Protein AF-M5Q258-F1 (afdb_monomer_lite)

Sequence (82 aa):
MQSVDQIIDSLRLHLPEFIARAEVPTLLGGMVSAKTLANADSQLEGPEGSFRCGRKVVYPKESLLRWLRPRLAMIREDGDAK

Secondary structure (DSSP, 8-state):
---HHHHHHHHHHHS-SEEETTTHHHHTTTSS-HHHHHHHHHTT-S-TT-EEETTEEEEEHHHHHHHHGGG-----------

Radius of gyration: 14.06 Å; chains: 1; bounding box: 32×27×41 Å

Foldseek 3Di:
DQDLVNVLVVLVVQDDQKAWLCCVCVSVVNPDHSVNQVVCVVVVNHQPPWDDDDPIIMHGSVSRSVSCSVVDDDPDCPDDPD

Structure (mmCIF, N/CA/C/O backbone):
data_AF-M5Q258-F1
#
_entry.id   AF-M5Q258-F1
#
loop_
_atom_site.group_PDB
_atom_site.id
_atom_site.type_symbol
_atom_site.label_atom_id
_atom_site.label_alt_id
_atom_site.label_comp_id
_atom_site.label_asym_id
_atom_site.label_entity_id
_atom_site.label_seq_id
_atom_site.pdbx_PDB_ins_code
_atom_site.Cartn_x
_atom_site.Cartn_y
_atom_site.Cartn_z
_atom_site.occupancy
_atom_site.B_iso_or_equiv
_atom_site.auth_seq_id
_atom_site.auth_comp_id
_atom_site.auth_asym_id
_atom_site.auth_atom_id
_atom_site.pdbx_PDB_model_num
ATOM 1 N N . MET A 1 1 ? 0.513 1.020 -25.154 1.00 47.59 1 MET A N 1
ATOM 2 C CA . MET A 1 1 ? 1.374 1.007 -23.949 1.00 47.59 1 MET A CA 1
ATOM 3 C C . MET A 1 1 ? 0.579 1.629 -22.817 1.00 47.59 1 MET A C 1
ATOM 5 O O . MET A 1 1 ? 0.165 2.769 -22.970 1.00 47.59 1 MET A O 1
ATOM 9 N N . GLN A 1 2 ? 0.288 0.899 -21.741 1.00 58.81 2 GLN A N 1
ATOM 10 C CA . GLN A 1 2 ? -0.295 1.522 -20.549 1.00 58.81 2 GLN A CA 1
ATOM 11 C C . GLN A 1 2 ? 0.839 2.121 -19.724 1.00 58.81 2 GLN A C 1
ATOM 13 O O . GLN A 1 2 ? 1.760 1.395 -19.386 1.00 58.81 2 GLN A O 1
ATOM 18 N N . SER A 1 3 ? 0.820 3.420 -19.438 1.00 82.19 3 SER A N 1
ATOM 19 C CA . SER A 1 3 ? 1.829 4.052 -18.575 1.00 82.19 3 SER A CA 1
ATOM 20 C C . SER A 1 3 ? 1.667 3.602 -17.117 1.00 82.19 3 SER A C 1
ATOM 22 O O . SER A 1 3 ? 0.559 3.285 -16.694 1.00 82.19 3 SER A O 1
ATOM 24 N N . VAL A 1 4 ? 2.741 3.634 -16.317 1.00 81.12 4 VAL A N 1
ATOM 25 C CA . VAL A 1 4 ? 2.690 3.302 -14.872 1.00 81.12 4 VAL A CA 1
ATOM 26 C C . VAL A 1 4 ? 1.617 4.122 -14.145 1.00 81.12 4 VAL A C 1
ATOM 28 O O . VAL A 1 4 ? 0.885 3.591 -13.317 1.00 81.12 4 VAL A O 1
ATOM 31 N N . ASP A 1 5 ? 1.460 5.392 -14.518 1.00 83.94 5 ASP A N 1
ATOM 32 C CA . ASP A 1 5 ? 0.427 6.277 -13.972 1.00 83.94 5 ASP A CA 1
ATOM 33 C C . ASP A 1 5 ? -1.011 5.784 -14.243 1.00 83.94 5 ASP A C 1
ATOM 35 O O . ASP A 1 5 ? -1.851 5.869 -13.356 1.00 83.94 5 ASP A O 1
ATOM 39 N N . GLN A 1 6 ? -1.291 5.181 -15.407 1.00 85.12 6 GLN A N 1
ATOM 40 C CA . GLN A 1 6 ? -2.618 4.621 -15.731 1.00 85.12 6 GLN A CA 1
ATOM 41 C C . GLN A 1 6 ? -2.959 3.405 -14.857 1.00 85.12 6 GLN A C 1
ATOM 43 O O . GLN A 1 6 ? -4.100 3.233 -14.424 1.00 85.12 6 GLN A O 1
ATOM 48 N N . ILE A 1 7 ? -1.955 2.574 -14.559 1.00 85.38 7 ILE A N 1
ATOM 49 C CA . ILE A 1 7 ? -2.107 1.416 -13.669 1.00 85.38 7 ILE A CA 1
ATOM 50 C C . ILE A 1 7 ? -2.385 1.898 -12.243 1.00 85.38 7 ILE A C 1
ATOM 52 O O . ILE A 1 7 ? -3.306 1.409 -11.590 1.00 85.38 7 ILE A O 1
ATOM 56 N N . ILE A 1 8 ? -1.617 2.882 -11.769 1.00 87.50 8 ILE A N 1
ATOM 57 C CA . ILE A 1 8 ? -1.800 3.475 -10.441 1.00 87.50 8 ILE A CA 1
ATOM 58 C C . ILE A 1 8 ? -3.182 4.125 -10.304 1.00 87.50 8 ILE A C 1
ATOM 60 O O . ILE A 1 8 ? -3.834 3.928 -9.279 1.00 87.50 8 ILE A O 1
ATOM 64 N N . ASP A 1 9 ? -3.655 4.846 -11.322 1.00 88.81 9 ASP A N 1
ATOM 65 C CA . ASP A 1 9 ? -4.982 5.468 -11.310 1.00 88.81 9 ASP A CA 1
ATOM 66 C C . ASP A 1 9 ? -6.110 4.421 -11.286 1.00 88.81 9 ASP A C 1
ATOM 68 O O . ASP A 1 9 ? -7.010 4.484 -10.446 1.00 88.81 9 ASP A O 1
ATOM 72 N N . SER A 1 10 ? -5.993 3.364 -12.098 1.00 88.56 10 SER A N 1
ATOM 73 C CA . SER A 1 10 ? -6.944 2.243 -12.081 1.00 88.56 10 SER A CA 1
ATOM 74 C C . SER A 1 10 ? -6.996 1.544 -10.718 1.00 88.56 10 SER A C 1
ATOM 76 O O . SER A 1 10 ? -8.081 1.227 -10.220 1.00 88.56 10 SER A O 1
ATOM 78 N N . LEU A 1 11 ? -5.838 1.335 -10.082 1.00 87.12 11 LEU A N 1
ATOM 79 C CA . LEU A 1 11 ? -5.754 0.795 -8.724 1.00 87.12 11 LEU A CA 1
ATOM 80 C C . LEU A 1 11 ? -6.399 1.748 -7.708 1.00 87.12 11 LEU A C 1
ATOM 82 O O . LEU A 1 11 ? -7.135 1.302 -6.833 1.00 87.12 11 LEU A O 1
ATOM 86 N N . ARG A 1 12 ? -6.188 3.063 -7.835 1.00 87.94 12 ARG A N 1
ATOM 87 C CA . ARG A 1 12 ? -6.779 4.083 -6.949 1.00 87.94 12 ARG A CA 1
ATOM 88 C C . ARG A 1 12 ? -8.308 4.076 -6.963 1.00 87.94 12 ARG A C 1
ATOM 90 O O . ARG A 1 12 ? -8.909 4.428 -5.940 1.00 87.94 12 ARG A O 1
ATOM 97 N N . LEU A 1 13 ? -8.905 3.709 -8.098 1.00 8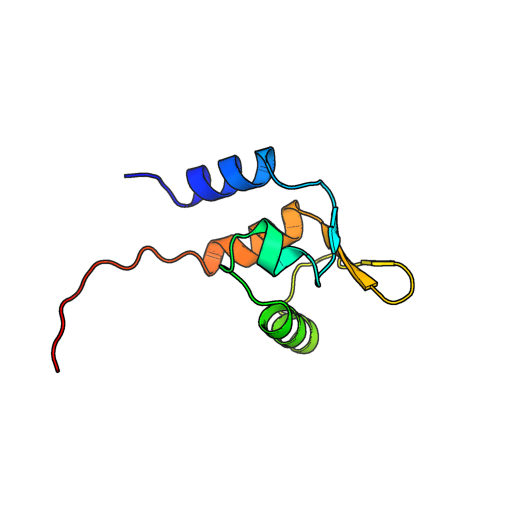7.94 13 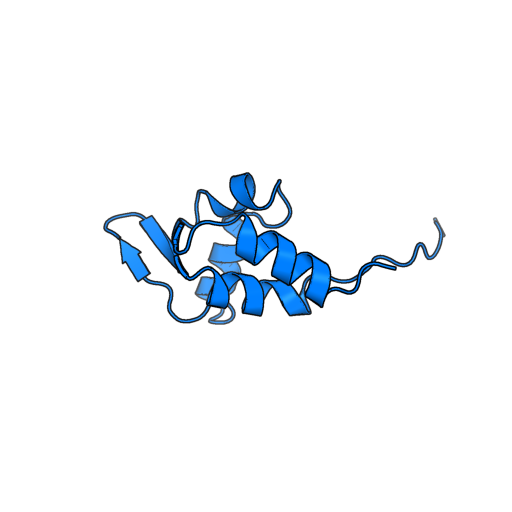LEU A N 1
ATOM 98 C CA . LEU A 1 13 ? -10.352 3.632 -8.292 1.00 87.94 13 LEU A CA 1
ATOM 99 C C . LEU A 1 13 ? -10.969 2.383 -7.642 1.00 87.94 13 LEU A C 1
ATOM 101 O O . LEU A 1 13 ? -12.048 2.465 -7.066 1.00 87.94 13 LEU A O 1
ATOM 105 N N . HIS A 1 14 ? -10.284 1.238 -7.720 1.00 86.69 14 HIS A N 1
ATOM 106 C CA . HIS A 1 14 ? -10.805 -0.046 -7.234 1.00 86.69 14 HIS A CA 1
ATOM 107 C C . HIS A 1 14 ? -10.439 -0.344 -5.775 1.00 86.69 14 HIS A C 1
ATOM 109 O O . HIS A 1 14 ? -11.112 -1.135 -5.115 1.00 86.69 14 HIS A O 1
ATOM 115 N N . LEU A 1 15 ? -9.368 0.265 -5.262 1.00 86.81 15 LEU A N 1
ATOM 116 C CA . LEU A 1 15 ? -8.908 0.041 -3.898 1.00 86.81 15 LEU A CA 1
ATOM 117 C C . LEU A 1 15 ? -9.680 0.898 -2.881 1.00 86.81 15 LEU A C 1
ATOM 119 O O . LEU A 1 15 ? -9.941 2.081 -3.134 1.00 86.81 15 LEU A O 1
ATOM 123 N N . PRO A 1 16 ? -9.976 0.346 -1.688 1.00 87.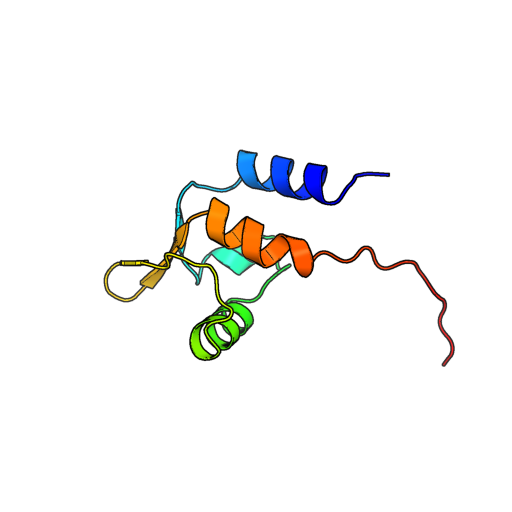50 16 PRO A N 1
ATOM 124 C CA . PRO A 1 16 ? -10.558 1.118 -0.600 1.00 87.50 16 PRO A CA 1
ATOM 125 C C . PRO A 1 16 ? -9.584 2.196 -0.111 1.00 87.50 16 PRO A C 1
ATOM 127 O O . PRO A 1 16 ? -8.373 2.103 -0.296 1.00 87.50 16 PRO A O 1
ATOM 130 N N . GLU A 1 17 ? -10.120 3.224 0.544 1.00 88.12 17 GLU A N 1
ATOM 131 C CA . GLU A 1 17 ? -9.360 4.389 1.030 1.00 88.12 17 GLU A CA 1
ATOM 132 C C . GLU A 1 17 ? -8.267 4.005 2.036 1.00 88.12 17 GLU A C 1
ATOM 134 O O . GLU A 1 17 ? -7.177 4.583 2.043 1.00 88.12 17 GLU A O 1
ATOM 139 N N . PHE A 1 18 ? -8.549 2.973 2.832 1.00 90.00 18 PHE A N 1
ATOM 140 C CA . PHE A 1 18 ? -7.668 2.420 3.846 1.00 90.00 18 PHE A CA 1
ATOM 141 C C . PHE A 1 18 ? -7.530 0.918 3.650 1.00 90.00 18 PHE A C 1
ATOM 143 O O . PHE A 1 18 ? -8.522 0.201 3.511 1.00 90.00 18 PHE A O 1
ATOM 150 N N . ILE A 1 19 ? -6.293 0.433 3.673 1.00 90.00 19 ILE A N 1
ATOM 151 C CA . ILE A 1 19 ? -5.980 -0.965 3.402 1.00 90.00 19 ILE A CA 1
ATOM 152 C C . ILE A 1 19 ? -5.170 -1.531 4.560 1.00 90.00 19 ILE A C 1
ATOM 154 O O . ILE A 1 19 ? -4.082 -1.052 4.877 1.00 90.00 19 ILE A O 1
ATOM 158 N N . ALA A 1 20 ? -5.678 -2.585 5.195 1.00 91.50 20 ALA A N 1
ATOM 159 C CA . ALA A 1 20 ? -4.903 -3.311 6.190 1.00 91.50 20 ALA A CA 1
ATOM 160 C C . ALA A 1 20 ? -3.727 -4.027 5.516 1.00 91.50 20 ALA A C 1
ATOM 162 O O . ALA A 1 20 ? -3.900 -4.673 4.486 1.00 91.50 20 ALA A O 1
ATOM 163 N N . ARG A 1 21 ? -2.547 -4.006 6.141 1.00 88.31 21 ARG A N 1
ATOM 164 C CA . ARG A 1 21 ? -1.333 -4.682 5.653 1.00 88.31 21 ARG A CA 1
ATOM 165 C C . ARG A 1 21 ? -1.555 -6.151 5.272 1.00 88.31 21 ARG A C 1
ATOM 167 O O . ARG A 1 21 ? -0.914 -6.646 4.351 1.00 88.31 21 ARG A O 1
ATOM 174 N N . ALA A 1 22 ? -2.434 -6.837 6.001 1.00 88.62 22 ALA A N 1
ATOM 175 C CA . ALA A 1 22 ? -2.791 -8.231 5.750 1.00 88.62 22 ALA A CA 1
ATOM 176 C C . ALA A 1 22 ? -3.612 -8.423 4.462 1.00 88.62 22 ALA A C 1
ATOM 178 O O . ALA A 1 22 ? -3.450 -9.439 3.800 1.00 88.62 22 ALA A O 1
ATOM 179 N N . GLU A 1 23 ? -4.426 -7.433 4.090 1.00 89.56 23 GLU A N 1
ATOM 180 C CA . GLU A 1 23 ? -5.307 -7.473 2.917 1.00 89.56 23 GLU A CA 1
ATOM 181 C C . GLU A 1 23 ? -4.616 -6.960 1.649 1.00 89.56 23 GLU A C 1
ATOM 183 O O . GLU A 1 23 ? -5.044 -7.292 0.548 1.00 89.56 23 GLU A O 1
ATOM 188 N N . VAL A 1 24 ? -3.529 -6.184 1.781 1.00 89.25 24 VAL A N 1
ATOM 189 C CA . VAL A 1 24 ? -2.739 -5.693 0.638 1.00 89.25 24 VAL A CA 1
ATOM 190 C C . VAL A 1 24 ? -2.404 -6.787 -0.391 1.00 89.25 24 VAL A C 1
ATOM 192 O O . VAL A 1 24 ? -2.671 -6.548 -1.568 1.00 89.25 24 VAL A O 1
ATOM 195 N N . PRO A 1 25 ? -1.854 -7.966 -0.025 1.00 89.19 25 PRO A N 1
ATOM 196 C CA . PRO A 1 25 ? -1.559 -9.010 -1.009 1.00 89.19 25 PRO A CA 1
ATOM 197 C C . PRO A 1 25 ? -2.801 -9.495 -1.755 1.00 89.19 25 PRO A C 1
ATOM 199 O O . PRO A 1 25 ? -2.715 -9.753 -2.948 1.00 89.19 25 PRO A O 1
ATOM 202 N N . THR A 1 26 ? -3.952 -9.587 -1.093 1.00 88.25 26 THR A N 1
ATOM 203 C CA . THR A 1 26 ? -5.207 -10.006 -1.730 1.00 88.25 26 THR A CA 1
ATOM 204 C C . THR A 1 26 ? -5.720 -8.930 -2.685 1.00 88.25 26 THR A C 1
ATOM 206 O O . THR A 1 26 ? -6.053 -9.221 -3.830 1.00 88.25 26 THR A O 1
ATOM 209 N N . LEU A 1 27 ? -5.730 -7.671 -2.241 1.00 86.75 27 LEU A N 1
ATOM 210 C CA . LEU A 1 27 ? -6.256 -6.536 -3.003 1.00 86.75 27 LEU A CA 1
ATOM 211 C C . LEU A 1 27 ? -5.388 -6.159 -4.205 1.00 86.75 27 LEU A C 1
ATOM 213 O O . LEU A 1 27 ? -5.910 -5.767 -5.242 1.00 86.75 27 LEU A O 1
ATOM 217 N N . LEU A 1 28 ? -4.067 -6.292 -4.081 1.00 85.00 28 LEU A N 1
ATOM 218 C CA . LEU A 1 28 ? -3.129 -6.070 -5.181 1.00 85.00 28 LEU A CA 1
ATOM 219 C C . LEU A 1 28 ? -2.899 -7.336 -6.024 1.00 85.00 28 LEU A C 1
ATOM 221 O O . LEU A 1 28 ? -1.948 -7.376 -6.797 1.00 85.00 28 LEU A O 1
ATOM 225 N N . GLY A 1 29 ? -3.699 -8.396 -5.861 1.00 82.88 29 GLY A N 1
ATOM 226 C CA . GLY A 1 29 ? -3.580 -9.614 -6.673 1.00 82.88 29 GLY A CA 1
ATOM 227 C C . GLY A 1 29 ? -2.221 -10.317 -6.555 1.00 82.88 29 GLY A C 1
ATOM 228 O O . GLY A 1 29 ? -1.734 -10.902 -7.516 1.00 82.88 29 GLY A O 1
ATOM 229 N N . GLY A 1 30 ? -1.572 -10.222 -5.397 1.00 83.25 30 GLY A N 1
ATOM 230 C CA . GLY A 1 30 ? -0.278 -10.841 -5.122 1.00 83.25 30 GLY A CA 1
ATOM 231 C C . GLY A 1 30 ? 0.939 -10.021 -5.554 1.00 83.25 30 GLY A C 1
ATOM 232 O O . GLY A 1 30 ? 2.058 -10.481 -5.339 1.00 83.25 30 GLY A O 1
ATOM 233 N N . MET A 1 31 ? 0.767 -8.801 -6.086 1.00 83.12 31 MET A N 1
ATOM 234 C CA . MET A 1 31 ? 1.898 -7.942 -6.487 1.00 83.12 31 MET A CA 1
ATOM 235 C C . MET A 1 31 ? 2.852 -7.633 -5.324 1.00 83.12 31 MET A C 1
ATOM 237 O O . MET A 1 31 ? 4.059 -7.507 -5.518 1.00 83.12 31 MET A O 1
ATOM 241 N N . VAL A 1 32 ? 2.320 -7.494 -4.103 1.00 85.50 32 VAL A N 1
ATOM 242 C CA . VAL A 1 32 ? 3.104 -7.174 -2.905 1.00 85.50 32 VAL A CA 1
ATOM 243 C C . VAL A 1 32 ? 2.672 -8.051 -1.744 1.00 85.50 32 VAL A C 1
ATOM 245 O O . VAL A 1 32 ? 1.514 -8.057 -1.339 1.00 85.50 32 VAL A O 1
ATOM 248 N N . SER A 1 33 ? 3.635 -8.742 -1.142 1.00 86.88 33 SER A N 1
ATOM 249 C CA . SER A 1 33 ? 3.400 -9.532 0.062 1.00 86.88 33 SER A CA 1
ATOM 250 C C . SER A 1 33 ? 3.352 -8.669 1.325 1.00 86.88 33 SER A C 1
ATOM 252 O O . SER A 1 33 ? 4.141 -7.738 1.501 1.00 86.88 33 SER A O 1
ATOM 254 N N . ALA A 1 34 ? 2.518 -9.067 2.290 1.00 87.38 34 ALA A N 1
ATOM 255 C CA . ALA A 1 34 ? 2.476 -8.447 3.617 1.00 87.38 34 ALA A CA 1
ATOM 256 C C . ALA A 1 34 ? 3.843 -8.478 4.334 1.00 87.38 34 ALA A C 1
ATOM 258 O O . ALA A 1 34 ? 4.129 -7.611 5.160 1.00 87.38 34 ALA A O 1
ATOM 259 N N . LYS A 1 35 ? 4.708 -9.456 4.026 1.00 87.56 35 LYS A N 1
ATOM 260 C CA . LYS A 1 35 ? 6.088 -9.525 4.537 1.00 87.56 35 LYS A CA 1
ATOM 261 C C . LYS A 1 35 ? 6.971 -8.407 3.975 1.00 87.56 35 LYS A C 1
ATOM 263 O O . LYS A 1 35 ? 7.700 -7.783 4.735 1.00 87.56 35 LYS A O 1
ATOM 268 N N . THR A 1 36 ? 6.858 -8.110 2.682 1.00 88.81 36 THR A N 1
ATOM 269 C CA . THR A 1 36 ? 7.594 -7.015 2.031 1.00 88.81 36 THR A CA 1
ATOM 270 C C . THR A 1 36 ? 7.243 -5.674 2.660 1.00 88.81 36 THR A C 1
ATOM 272 O O . THR A 1 36 ? 8.135 -4.882 2.945 1.00 88.81 36 THR A O 1
ATOM 275 N N . LEU A 1 37 ? 5.960 -5.457 2.962 1.00 86.81 37 LEU A N 1
ATOM 276 C CA . LEU A 1 37 ? 5.515 -4.267 3.687 1.00 86.81 37 LEU A CA 1
ATOM 277 C C . LEU A 1 37 ? 6.063 -4.214 5.115 1.00 86.81 37 LEU A C 1
ATOM 279 O O . LEU A 1 37 ? 6.454 -3.143 5.544 1.00 86.81 37 LEU A O 1
ATOM 283 N N . ALA A 1 38 ? 6.159 -5.347 5.827 1.00 86.81 38 ALA A N 1
ATOM 284 C CA . ALA A 1 38 ? 6.831 -5.398 7.139 1.00 86.81 38 ALA A CA 1
ATOM 285 C C . ALA A 1 38 ? 8.255 -4.888 7.062 1.00 86.81 38 ALA A C 1
ATOM 287 O O . ALA A 1 38 ? 8.702 -4.136 7.915 1.00 86.81 38 ALA A O 1
ATOM 288 N N . ASN A 1 39 ? 8.970 -5.399 6.063 1.00 90.25 39 ASN A N 1
ATOM 289 C CA . ASN A 1 39 ? 10.380 -5.132 5.922 1.00 90.25 39 ASN A CA 1
ATOM 290 C C . ASN A 1 39 ? 10.588 -3.661 5.573 1.00 90.25 39 ASN A C 1
ATOM 292 O O . ASN A 1 39 ? 11.412 -3.007 6.189 1.00 90.25 39 ASN A O 1
ATOM 296 N N . ALA A 1 40 ? 9.789 -3.130 4.645 1.00 87.00 40 ALA A N 1
ATOM 297 C CA . ALA A 1 40 ? 9.814 -1.714 4.305 1.00 87.00 40 ALA A CA 1
ATOM 298 C C . ALA A 1 40 ? 9.462 -0.825 5.510 1.00 87.00 40 ALA A C 1
ATOM 300 O O . ALA A 1 40 ? 10.138 0.166 5.748 1.00 87.00 40 ALA A O 1
ATOM 301 N N . ASP A 1 41 ? 8.463 -1.214 6.304 1.00 85.94 41 ASP A N 1
ATOM 302 C CA . ASP A 1 41 ? 8.072 -0.535 7.546 1.00 85.94 41 ASP A CA 1
ATOM 303 C C . ASP A 1 41 ? 9.222 -0.508 8.570 1.00 85.94 41 ASP A C 1
ATOM 305 O O . ASP A 1 41 ? 9.557 0.551 9.093 1.00 85.94 41 ASP A O 1
ATOM 309 N N . SER A 1 42 ? 9.915 -1.637 8.772 1.00 85.62 42 SER A N 1
ATOM 310 C CA . SER A 1 42 ? 11.113 -1.702 9.628 1.00 85.62 42 SER A CA 1
ATOM 311 C C . SER A 1 42 ? 12.296 -0.887 9.101 1.00 85.62 42 SER A C 1
ATOM 313 O O . SER A 1 42 ? 13.083 -0.394 9.900 1.00 85.62 42 SER A O 1
ATOM 315 N N . GLN A 1 43 ? 12.409 -0.720 7.782 1.00 85.62 43 GLN A N 1
ATOM 316 C CA . GLN A 1 43 ? 13.459 0.081 7.146 1.00 85.62 43 GLN A CA 1
ATOM 317 C C . GLN A 1 43 ? 13.108 1.572 7.051 1.00 85.62 43 GLN A C 1
ATOM 319 O O . GLN A 1 43 ? 13.883 2.334 6.484 1.00 85.62 43 GLN A O 1
ATOM 324 N N . LEU A 1 44 ? 11.950 2.000 7.579 1.00 81.19 44 LEU A N 1
ATOM 325 C CA . LEU A 1 44 ? 11.404 3.357 7.407 1.00 81.19 44 LEU A CA 1
ATOM 326 C C . LEU A 1 44 ? 11.189 3.752 5.932 1.00 81.19 44 LEU A C 1
ATOM 328 O O . LEU A 1 44 ? 10.973 4.915 5.612 1.00 81.19 44 LEU A O 1
ATOM 332 N N . GLU A 1 45 ? 11.187 2.767 5.037 1.00 83.81 45 GLU A N 1
ATOM 333 C CA . GLU A 1 45 ? 10.919 2.902 3.607 1.00 83.81 45 GLU A CA 1
ATOM 334 C C . GLU A 1 45 ? 9.498 2.435 3.271 1.00 83.81 45 GLU A C 1
ATOM 336 O O . GLU A 1 45 ? 9.219 2.090 2.128 1.00 83.81 45 GLU A O 1
ATOM 341 N N . GLY A 1 46 ? 8.616 2.306 4.263 1.00 83.00 46 GLY A N 1
ATOM 342 C CA . GLY A 1 46 ? 7.237 1.852 4.102 1.00 83.00 46 GLY A CA 1
ATOM 343 C C . GLY A 1 46 ? 6.286 2.946 3.597 1.00 83.00 46 GLY A C 1
ATOM 344 O O . GLY A 1 46 ? 6.698 4.075 3.337 1.00 83.00 46 GLY A O 1
ATOM 345 N N . PRO A 1 47 ? 4.986 2.635 3.457 1.00 84.38 47 PRO A N 1
ATOM 346 C CA . PRO A 1 47 ? 3.973 3.634 3.131 1.00 84.38 47 PRO A CA 1
ATOM 347 C C . PRO A 1 47 ? 3.867 4.673 4.258 1.00 84.38 47 PRO A C 1
ATOM 349 O O . PRO A 1 47 ? 3.556 4.322 5.398 1.00 84.38 47 PRO A O 1
ATOM 352 N N . GLU A 1 48 ? 4.096 5.947 3.937 1.00 81.12 48 GLU A N 1
ATOM 353 C CA . GLU A 1 48 ? 4.009 7.045 4.907 1.00 81.12 48 GLU A CA 1
ATOM 354 C C . GLU A 1 48 ? 2.595 7.180 5.497 1.00 81.12 48 GLU A C 1
ATOM 356 O O . GLU A 1 48 ? 1.593 6.940 4.822 1.00 81.12 48 GLU A O 1
ATOM 361 N N . GLY A 1 49 ? 2.482 7.590 6.761 1.00 81.31 49 GLY A N 1
ATOM 362 C CA . GLY A 1 49 ? 1.171 7.751 7.402 1.00 81.31 49 GLY A CA 1
ATOM 363 C C . GLY A 1 49 ? 0.464 6.421 7.678 1.00 81.31 49 GLY A C 1
ATOM 364 O O . GLY A 1 49 ? -0.757 6.337 7.602 1.00 81.31 49 GLY A O 1
ATOM 365 N N . SER A 1 50 ? 1.216 5.361 7.971 1.00 82.75 50 SER A N 1
ATOM 366 C CA . SER A 1 50 ? 0.659 4.105 8.466 1.00 82.75 50 SER A CA 1
ATOM 367 C C . SER A 1 50 ? 0.003 4.298 9.834 1.00 82.75 50 SER A C 1
ATOM 36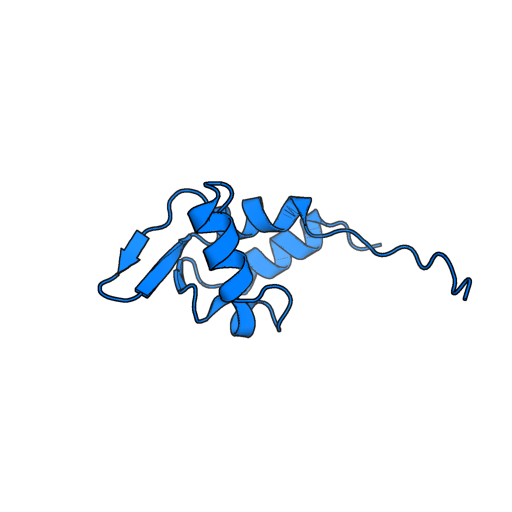9 O O . SER A 1 50 ? 0.625 4.823 10.759 1.00 82.75 50 SER A O 1
ATOM 371 N N . PHE A 1 51 ? -1.224 3.811 9.993 1.00 84.12 51 PHE A N 1
ATOM 372 C CA . PHE A 1 51 ? -1.957 3.865 11.253 1.00 84.12 51 PHE A CA 1
ATOM 373 C C . PHE A 1 51 ? -2.107 2.473 11.847 1.00 84.12 51 PHE A C 1
ATOM 375 O O . PHE A 1 51 ? -2.289 1.478 11.143 1.00 84.12 51 PHE A O 1
ATOM 382 N N . ARG A 1 52 ? -2.083 2.390 13.175 1.00 86.00 52 ARG A N 1
ATOM 383 C CA . ARG A 1 52 ? -2.360 1.143 13.882 1.00 86.00 52 ARG A CA 1
ATOM 384 C C . ARG A 1 52 ? -3.810 1.129 14.351 1.00 86.00 52 ARG A C 1
ATOM 386 O O . ARG A 1 52 ? -4.187 1.873 15.247 1.00 86.00 52 ARG A O 1
ATOM 393 N N . CYS A 1 53 ? -4.609 0.238 13.777 1.00 86.50 53 CYS A N 1
ATOM 394 C CA . CYS A 1 53 ? -5.964 -0.051 14.228 1.00 86.50 53 CYS A CA 1
ATOM 395 C C . CYS A 1 53 ? -5.933 -1.326 15.091 1.00 86.50 53 CYS A C 1
ATOM 397 O O . CYS A 1 53 ? -5.981 -2.457 14.595 1.00 86.50 53 CYS A O 1
ATOM 399 N N . GLY A 1 54 ? -5.754 -1.149 16.405 1.00 87.25 54 GLY A N 1
ATOM 400 C CA . GLY A 1 54 ? -5.640 -2.246 17.373 1.00 87.25 54 GLY A CA 1
ATOM 401 C C . GLY A 1 54 ? -4.424 -3.147 17.118 1.00 87.25 54 GLY A C 1
ATOM 402 O O . GLY A 1 54 ? -3.275 -2.765 17.354 1.00 87.25 54 GLY A O 1
ATOM 403 N N . ARG A 1 55 ? -4.669 -4.376 16.644 1.00 85.50 55 ARG A N 1
ATOM 404 C CA . ARG A 1 55 ? -3.613 -5.347 16.284 1.00 85.50 55 ARG A CA 1
ATOM 405 C C . ARG A 1 55 ? -3.202 -5.286 14.809 1.00 85.50 55 ARG A C 1
ATOM 407 O O . ARG A 1 55 ? -2.248 -5.959 14.434 1.00 85.50 55 ARG A O 1
ATOM 414 N N . LYS A 1 56 ? -3.905 -4.510 13.977 1.00 86.88 56 LYS A N 1
ATOM 415 C CA . LYS A 1 56 ? -3.657 -4.414 12.533 1.00 86.88 56 LYS A CA 1
ATOM 416 C C . LYS A 1 56 ? -2.977 -3.089 12.189 1.00 86.88 56 LYS A C 1
ATOM 418 O O . LYS A 1 56 ? -3.319 -2.049 12.744 1.00 86.88 56 LYS A O 1
ATOM 423 N N . VAL A 1 57 ? -2.035 -3.136 11.251 1.00 89.31 57 VAL A N 1
ATOM 424 C CA . VAL A 1 57 ? -1.454 -1.944 10.616 1.00 89.31 57 VAL A CA 1
ATOM 425 C C . VAL A 1 57 ? -2.238 -1.664 9.341 1.00 89.31 57 VAL A C 1
ATOM 427 O O . VAL A 1 57 ? -2.527 -2.591 8.582 1.00 89.31 57 VAL A O 1
ATOM 430 N N . VAL A 1 58 ? -2.616 -0.410 9.141 1.00 90.06 58 VAL A N 1
ATOM 431 C CA . VAL A 1 58 ? -3.463 0.066 8.052 1.00 90.06 58 VAL A CA 1
ATOM 432 C C . VAL A 1 58 ? -2.734 1.188 7.329 1.00 90.06 58 VAL A C 1
ATOM 434 O O . VAL A 1 58 ? -2.185 2.089 7.958 1.00 90.06 58 VAL A O 1
ATOM 437 N N . TYR A 1 59 ? -2.734 1.124 6.006 1.00 89.56 59 TYR A N 1
ATOM 438 C CA . TYR A 1 59 ? -2.095 2.097 5.139 1.00 89.56 59 TYR A CA 1
ATOM 439 C C . TYR A 1 59 ? -3.157 2.891 4.370 1.00 89.56 59 TYR A C 1
ATOM 441 O O . TYR A 1 59 ? -4.127 2.295 3.890 1.00 89.56 59 TYR A O 1
ATOM 449 N N . PRO A 1 60 ? -2.982 4.213 4.217 1.00 90.69 60 PRO A N 1
ATOM 450 C CA . PRO A 1 60 ? -3.754 4.997 3.263 1.00 90.69 60 PRO A CA 1
ATOM 451 C C . PRO A 1 60 ? -3.478 4.509 1.841 1.00 90.69 60 PRO A C 1
ATOM 453 O O . PRO A 1 60 ? -2.326 4.215 1.500 1.00 90.69 60 PRO A O 1
ATOM 456 N N . LYS A 1 61 ? -4.502 4.480 0.980 1.00 89.62 61 LYS A N 1
ATOM 457 C CA . LYS A 1 61 ? -4.315 4.080 -0.422 1.00 89.62 61 LYS A CA 1
ATOM 458 C C . LYS A 1 61 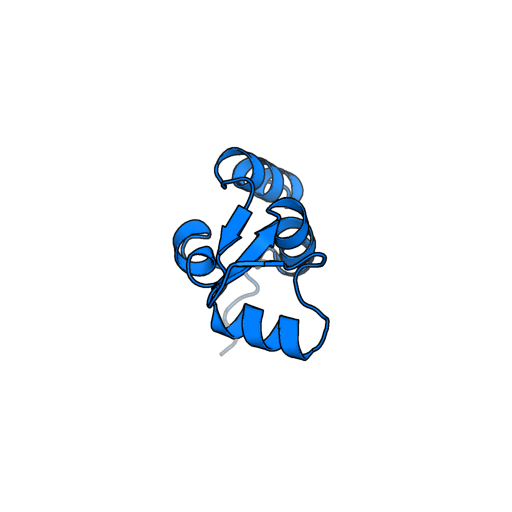? -3.299 4.957 -1.146 1.00 89.62 61 LYS A C 1
ATOM 460 O O . LYS A 1 61 ? -2.474 4.440 -1.888 1.00 89.62 61 LYS A O 1
ATOM 465 N N . GLU A 1 62 ? -3.311 6.267 -0.903 1.00 89.81 62 GLU A N 1
ATOM 466 C CA . GLU A 1 62 ? -2.395 7.194 -1.578 1.00 89.81 62 GLU A CA 1
ATOM 467 C C . GLU A 1 62 ? -0.941 6.935 -1.190 1.00 89.81 62 GLU A C 1
ATOM 469 O O . GLU A 1 62 ? -0.070 6.888 -2.057 1.00 89.81 62 GLU A O 1
ATOM 474 N N . SER A 1 63 ? -0.688 6.676 0.093 1.00 89.88 63 SER A N 1
ATOM 475 C CA . SER A 1 63 ? 0.639 6.312 0.587 1.00 89.88 63 SER A CA 1
ATOM 476 C C . SER A 1 63 ? 1.112 4.976 0.025 1.00 89.88 63 SER A C 1
ATOM 478 O O . SER A 1 63 ? 2.265 4.854 -0.388 1.00 89.88 63 SER A O 1
ATOM 480 N N . LEU A 1 64 ? 0.223 3.978 -0.033 1.00 88.69 64 LEU A N 1
ATOM 481 C CA . LEU A 1 64 ? 0.536 2.669 -0.603 1.00 88.69 64 LEU A CA 1
ATOM 482 C C . LEU A 1 64 ? 0.881 2.782 -2.095 1.00 88.69 64 LEU A C 1
ATOM 484 O O . LEU A 1 64 ? 1.873 2.210 -2.538 1.00 88.69 64 LEU A O 1
ATOM 488 N N . LEU A 1 65 ? 0.099 3.545 -2.862 1.00 89.06 65 LEU A N 1
ATOM 489 C CA . LEU A 1 65 ? 0.327 3.760 -4.292 1.00 89.06 65 LEU A CA 1
ATOM 490 C C . LEU A 1 65 ? 1.605 4.559 -4.557 1.00 89.06 65 LEU A C 1
ATOM 492 O O . LEU A 1 65 ? 2.366 4.204 -5.456 1.00 89.06 65 LEU A O 1
ATOM 496 N N . ARG A 1 66 ? 1.887 5.593 -3.752 1.00 89.00 66 ARG A N 1
ATOM 497 C CA . ARG A 1 66 ? 3.146 6.351 -3.821 1.00 89.00 66 ARG A CA 1
ATOM 498 C C . ARG A 1 66 ? 4.351 5.437 -3.61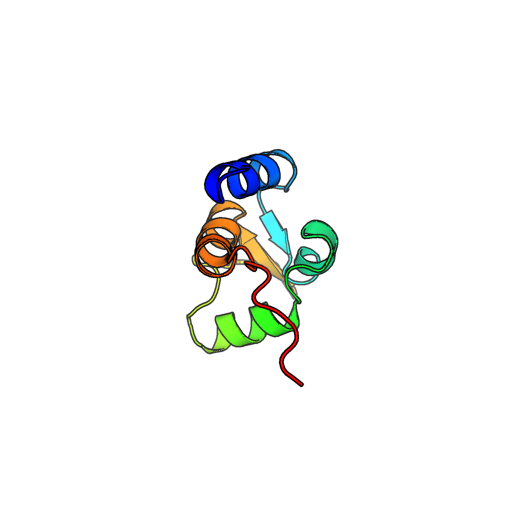3 1.00 89.00 66 ARG A C 1
ATOM 500 O O . ARG A 1 66 ? 5.319 5.531 -4.360 1.00 89.00 66 ARG A O 1
ATOM 507 N N . TRP A 1 67 ? 4.264 4.542 -2.633 1.00 88.31 67 TRP A N 1
ATOM 508 C CA . TRP A 1 67 ? 5.297 3.553 -2.343 1.00 88.31 67 TRP A CA 1
ATOM 509 C C . TRP A 1 67 ? 5.431 2.482 -3.439 1.00 88.31 67 TRP A C 1
ATOM 511 O O . TRP A 1 67 ? 6.531 2.013 -3.731 1.00 88.31 67 TRP A O 1
ATOM 521 N N . LEU A 1 68 ? 4.317 2.107 -4.072 1.00 87.69 68 LEU A N 1
ATOM 522 C CA . LEU A 1 68 ? 4.280 1.104 -5.135 1.00 87.69 68 LEU A CA 1
ATOM 523 C C . LEU A 1 68 ? 4.815 1.641 -6.471 1.00 87.69 68 LEU A C 1
ATOM 525 O O . LEU A 1 68 ? 5.457 0.902 -7.213 1.00 87.69 68 LEU A O 1
ATOM 529 N N . ARG A 1 69 ? 4.587 2.925 -6.768 1.00 87.81 69 ARG A N 1
ATOM 530 C CA . ARG A 1 69 ? 4.963 3.581 -8.030 1.00 87.81 69 ARG A CA 1
ATOM 531 C C . ARG A 1 69 ? 6.413 3.323 -8.472 1.00 87.81 69 ARG A C 1
ATOM 533 O O . ARG A 1 69 ? 6.578 2.879 -9.604 1.00 87.81 69 ARG A O 1
ATOM 540 N N . PRO A 1 70 ? 7.458 3.532 -7.644 1.00 85.38 70 PRO A N 1
ATOM 541 C CA . PRO A 1 70 ? 8.840 3.251 -8.049 1.00 85.38 70 PRO A CA 1
ATOM 542 C C . PRO A 1 70 ? 9.164 1.753 -8.176 1.00 85.38 70 PRO A C 1
ATOM 544 O O . PRO A 1 70 ? 10.190 1.402 -8.747 1.00 85.38 70 PRO A O 1
ATOM 547 N N . ARG A 1 71 ? 8.319 0.861 -7.642 1.00 83.50 71 ARG A N 1
ATOM 548 C CA . ARG A 1 71 ? 8.513 -0.600 -7.679 1.00 83.50 71 ARG A CA 1
ATOM 549 C C . ARG A 1 71 ? 7.875 -1.251 -8.905 1.00 83.50 71 ARG A C 1
ATOM 551 O O . ARG A 1 71 ? 8.232 -2.372 -9.254 1.00 83.50 71 ARG A O 1
ATOM 558 N N . LEU A 1 72 ? 6.942 -0.559 -9.555 1.00 82.00 72 LEU A N 1
ATOM 559 C CA . LEU A 1 72 ? 6.340 -0.978 -10.815 1.00 82.00 72 LEU A CA 1
ATOM 560 C C . LEU A 1 72 ? 7.308 -0.677 -11.964 1.00 82.00 72 LEU A C 1
ATOM 562 O O . LEU A 1 72 ? 7.249 0.378 -12.591 1.00 82.00 72 LEU A O 1
ATOM 566 N N . ALA A 1 73 ? 8.203 -1.620 -12.241 1.00 74.19 73 ALA A N 1
ATOM 567 C CA . ALA A 1 73 ? 8.997 -1.618 -13.461 1.00 74.19 73 ALA A CA 1
ATOM 568 C C . ALA A 1 73 ? 8.303 -2.483 -14.520 1.00 74.19 73 ALA A C 1
ATOM 570 O O . ALA A 1 73 ? 7.904 -3.614 -14.245 1.00 74.19 73 ALA A O 1
ATOM 571 N N . MET A 1 74 ? 8.171 -1.968 -15.745 1.00 64.94 74 MET A N 1
ATOM 572 C CA . MET A 1 74 ? 7.837 -2.827 -16.879 1.00 64.94 74 MET A CA 1
ATOM 573 C C . MET A 1 74 ? 9.036 -3.721 -17.149 1.00 64.94 74 MET A C 1
ATOM 575 O O . MET A 1 74 ? 10.108 -3.223 -17.501 1.00 64.94 74 MET A O 1
ATOM 579 N N . ILE A 1 75 ? 8.854 -5.029 -16.998 1.00 72.38 75 ILE A N 1
ATOM 580 C CA . ILE A 1 75 ? 9.835 -5.986 -17.489 1.00 72.38 75 ILE A CA 1
ATOM 581 C C . ILE A 1 75 ? 9.801 -5.866 -19.013 1.00 72.38 75 ILE A C 1
ATOM 583 O O . ILE A 1 75 ? 8.829 -6.252 -19.658 1.00 72.38 75 ILE A O 1
ATOM 587 N N . ARG A 1 76 ? 10.834 -5.241 -19.584 1.00 55.41 76 ARG A N 1
ATOM 588 C CA . ARG A 1 76 ? 11.162 -5.455 -20.992 1.00 55.41 76 ARG A CA 1
ATOM 589 C C . ARG A 1 76 ? 11.682 -6.883 -21.036 1.00 55.41 76 ARG A C 1
ATOM 591 O O . ARG A 1 76 ? 12.576 -7.202 -20.258 1.00 55.41 76 ARG A O 1
ATOM 598 N N . GLU A 1 77 ? 11.082 -7.730 -21.861 1.00 55.78 77 GLU A N 1
ATOM 599 C CA . GLU A 1 77 ? 11.644 -9.043 -22.162 1.00 55.78 77 GLU A CA 1
ATOM 600 C C . GLU A 1 77 ? 13.026 -8.814 -22.784 1.00 55.78 77 GLU A C 1
ATOM 602 O O . GLU A 1 77 ? 13.140 -8.552 -23.978 1.00 55.78 77 GLU A O 1
ATOM 607 N N . ASP A 1 78 ? 14.067 -8.809 -21.956 1.00 45.62 78 ASP A N 1
ATOM 608 C CA . ASP A 1 78 ? 15.418 -9.074 -22.419 1.00 45.62 78 ASP A CA 1
ATOM 609 C C . ASP A 1 78 ? 15.665 -10.548 -22.136 1.00 45.62 78 ASP A C 1
ATOM 611 O O . ASP A 1 78 ? 15.429 -11.035 -21.026 1.00 45.62 78 ASP A O 1
ATOM 615 N N . GLY A 1 79 ? 15.951 -11.258 -23.220 1.00 49.91 79 GLY A N 1
ATOM 616 C CA . GLY A 1 79 ? 15.800 -12.691 -23.330 1.00 49.91 79 GLY A CA 1
ATOM 617 C C . GLY A 1 79 ? 16.578 -13.485 -22.290 1.00 49.91 79 GLY A C 1
ATOM 618 O O . GLY A 1 79 ? 17.629 -13.091 -21.793 1.00 49.91 79 GLY A O 1
ATOM 619 N N . ASP A 1 80 ? 16.028 -14.668 -22.047 1.00 46.53 80 ASP A N 1
ATOM 620 C CA . ASP A 1 80 ? 16.750 -15.882 -21.698 1.00 46.53 80 ASP A CA 1
ATOM 621 C C . ASP A 1 80 ? 18.174 -15.877 -22.291 1.00 46.53 80 ASP A C 1
ATOM 623 O O . ASP A 1 80 ? 18.379 -16.104 -23.482 1.00 46.53 80 ASP A O 1
ATOM 627 N N . ALA A 1 81 ? 19.164 -15.594 -21.451 1.00 47.97 81 ALA A N 1
ATOM 628 C CA . ALA A 1 81 ? 20.540 -16.006 -21.665 1.00 47.97 81 ALA A CA 1
ATOM 629 C C . ALA A 1 81 ? 20.924 -16.840 -20.444 1.00 47.97 81 ALA A C 1
ATOM 631 O O . ALA A 1 81 ? 21.475 -16.344 -19.460 1.00 47.97 81 ALA A O 1
ATOM 632 N N . LYS A 1 82 ? 20.490 -18.100 -20.504 1.00 46.28 82 LYS A N 1
ATOM 633 C CA . LYS A 1 82 ? 20.981 -19.192 -19.669 1.00 46.28 82 LYS A CA 1
ATOM 634 C C . LYS A 1 82 ? 22.473 -19.424 -19.905 1.00 46.28 82 LYS A C 1
ATOM 636 O O . LYS A 1 82 ? 22.888 -19.357 -21.083 1.00 46.28 82 LYS A O 1
#

Organism: NCBI:txid1262666

pLDDT: mean 82.12, std 11.91, range [45.62, 91.5]